Protein AF-A0A7V9F8M8-F1 (afdb_monomer_lite)

Sequence (69 aa):
MLLTLAEDEQETGEISGIEILDFLDFDRWDAIPTFPVLWQIEGWEPLSMVDLLKREQALLRKQHLTALR

Foldseek 3Di:
DDDDDDPPPDCPDDPPDDDPPPPVVPDDLVPDDWDPDWDDDPPDDTDTPSVVVVVVVVVVVVVVVVVVD

pLDDT: mean 73.1, std 19.78, range [37.09, 96.06]

Secondary structure (DSSP, 8-state):
--PPPPTT------------TTGGG---GGGSPP-SS-B--TTS--B-HHHHHHHHHHHHHHHHHHHT-

Radius of gyration: 16.05 Å; chains: 1; bounding box: 27×44×28 Å

Structure (mmCIF, N/CA/C/O backbone):
data_AF-A0A7V9F8M8-F1
#
_entry.id   AF-A0A7V9F8M8-F1
#
loop_
_atom_site.group_PDB
_atom_site.id
_atom_site.type_symbol
_atom_site.label_atom_id
_atom_site.label_alt_id
_atom_site.label_comp_id
_atom_site.label_asym_id
_atom_site.label_entity_id
_atom_site.label_seq_id
_atom_site.pdbx_PDB_ins_code
_atom_site.Cartn_x
_atom_site.Cartn_y
_atom_site.Cartn_z
_atom_site.occupancy
_atom_site.B_iso_or_equiv
_atom_site.auth_seq_id
_atom_site.auth_comp_id
_atom_site.auth_asym_id
_atom_site.auth_atom_id
_atom_site.pdbx_PDB_model_num
ATOM 1 N N . MET A 1 1 ? -0.348 -22.859 -6.183 1.00 37.94 1 MET A N 1
ATOM 2 C CA . MET A 1 1 ? -1.306 -23.090 -5.086 1.00 37.94 1 MET A CA 1
ATOM 3 C C . MET A 1 1 ? -0.556 -23.859 -4.014 1.00 37.94 1 MET A C 1
ATOM 5 O O . MET A 1 1 ? -0.240 -25.018 -4.243 1.00 37.94 1 MET A O 1
ATOM 9 N N . LEU A 1 2 ? -0.147 -23.187 -2.941 1.00 37.09 2 LEU A N 1
ATOM 10 C CA . LEU A 1 2 ? 0.619 -23.776 -1.842 1.00 37.09 2 LEU A CA 1
ATOM 11 C C . LEU A 1 2 ? -0.111 -23.413 -0.547 1.00 37.09 2 LEU A C 1
ATOM 13 O O . LEU A 1 2 ? -0.301 -22.236 -0.266 1.00 37.09 2 LEU A O 1
ATOM 17 N N . LEU A 1 3 ? -0.580 -24.434 0.165 1.00 40.72 3 LEU A N 1
ATOM 18 C CA . LEU A 1 3 ? -1.232 -24.331 1.468 1.00 40.72 3 LEU A CA 1
ATOM 19 C C . LEU A 1 3 ? -0.175 -24.632 2.532 1.00 40.72 3 LEU A C 1
ATOM 21 O O . LEU A 1 3 ? 0.446 -25.695 2.486 1.00 40.72 3 LEU A O 1
ATOM 25 N N . THR A 1 4 ? 0.030 -2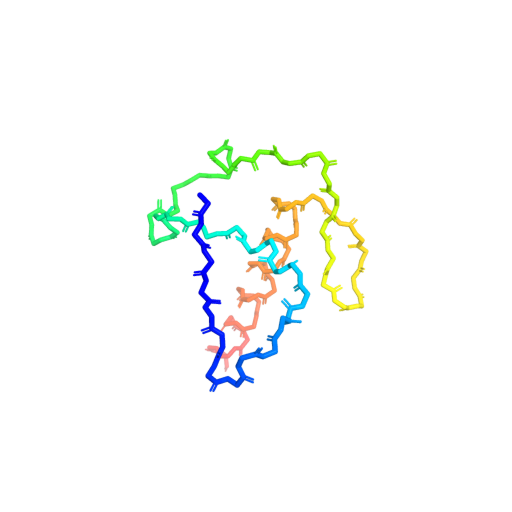3.729 3.484 1.00 43.38 4 THR A N 1
ATOM 26 C CA . THR A 1 4 ? 0.736 -24.030 4.733 1.00 43.38 4 THR A CA 1
ATOM 27 C C . THR A 1 4 ? -0.299 -24.360 5.806 1.00 43.38 4 THR A C 1
ATOM 29 O O . THR A 1 4 ? -1.199 -23.574 6.082 1.00 43.38 4 THR A O 1
ATOM 32 N N . LEU A 1 5 ? -0.198 -25.566 6.366 1.00 39.81 5 LEU A N 1
ATOM 33 C CA . LEU A 1 5 ? -1.054 -26.063 7.444 1.00 39.81 5 LEU A CA 1
ATOM 34 C C . LEU A 1 5 ? -0.588 -25.480 8.788 1.00 39.81 5 LEU A C 1
ATOM 36 O O . LEU A 1 5 ? 0.616 -25.424 9.042 1.00 39.81 5 LEU A O 1
ATOM 40 N N . ALA A 1 6 ? -1.529 -25.074 9.641 1.00 42.56 6 ALA A N 1
ATOM 41 C CA . ALA A 1 6 ? -1.259 -24.759 11.042 1.00 42.56 6 ALA A CA 1
ATOM 42 C C . ALA A 1 6 ? -1.161 -26.051 11.879 1.00 42.56 6 ALA A C 1
ATOM 44 O O . ALA A 1 6 ? -1.721 -27.086 11.515 1.00 42.56 6 ALA A O 1
ATOM 45 N N . GLU A 1 7 ? -0.427 -25.982 12.991 1.00 53.53 7 GLU A N 1
ATOM 46 C CA . GLU A 1 7 ? -0.040 -27.098 13.875 1.00 53.53 7 GLU A CA 1
ATOM 47 C C . GLU A 1 7 ? -1.216 -27.790 14.609 1.00 53.53 7 GLU A C 1
ATOM 49 O O . GLU A 1 7 ? -0.993 -28.729 15.369 1.00 53.53 7 GLU A O 1
ATOM 54 N N . ASP A 1 8 ? -2.461 -27.356 14.392 1.00 56.56 8 ASP A N 1
ATOM 55 C CA . ASP A 1 8 ? -3.655 -27.771 15.138 1.00 56.56 8 ASP A CA 1
ATOM 56 C C . ASP A 1 8 ? -4.793 -28.375 14.285 1.00 56.56 8 ASP A C 1
ATOM 58 O O . ASP A 1 8 ? -5.902 -28.552 14.789 1.00 56.56 8 ASP A O 1
ATOM 62 N N . GLU A 1 9 ? -4.523 -28.754 13.027 1.00 51.34 9 GLU A N 1
ATOM 63 C CA . GLU A 1 9 ? -5.437 -29.488 12.118 1.00 51.34 9 GLU A CA 1
ATOM 64 C C . GLU A 1 9 ? -6.844 -28.874 11.924 1.00 51.34 9 GLU A C 1
ATOM 66 O O . GLU A 1 9 ? -7.718 -29.499 11.320 1.00 51.34 9 GLU A O 1
ATOM 71 N N . GLN A 1 10 ? -7.087 -27.640 12.371 1.00 45.59 10 GLN A N 1
ATOM 72 C CA . GLN A 1 10 ? -8.308 -26.914 12.040 1.00 45.59 10 GLN A CA 1
ATOM 73 C C . GLN A 1 10 ? -8.100 -26.123 10.749 1.00 45.59 10 GLN A C 1
ATOM 75 O O . GLN A 1 10 ? -7.107 -25.414 10.587 1.00 45.59 10 GLN A O 1
ATOM 80 N N . GLU A 1 11 ? -9.057 -26.238 9.822 1.00 42.41 11 GLU A N 1
ATOM 81 C CA . GLU A 1 11 ? -9.154 -25.369 8.649 1.00 42.41 11 GLU A CA 1
ATOM 82 C C . GLU A 1 11 ? -9.292 -23.919 9.126 1.00 42.41 11 GLU A C 1
ATOM 84 O O . GLU A 1 11 ? -10.384 -23.415 9.394 1.00 42.41 11 GLU A O 1
ATOM 89 N N . THR A 1 12 ? -8.165 -23.227 9.254 1.00 45.44 12 THR A N 1
ATOM 90 C CA . THR A 1 12 ? -8.170 -21.772 9.280 1.00 45.44 12 THR A CA 1
ATOM 91 C C . THR A 1 12 ? -8.666 -21.356 7.899 1.00 45.44 12 THR A C 1
ATOM 93 O O . THR A 1 12 ? -8.086 -21.742 6.885 1.00 45.44 12 THR A O 1
ATOM 96 N N . GLY A 1 13 ? -9.841 -20.716 7.855 1.00 49.47 13 GLY A N 1
ATOM 97 C CA . GLY A 1 13 ? -10.542 -20.408 6.606 1.00 49.47 13 GLY A CA 1
ATOM 98 C C . GLY A 1 13 ? -9.610 -19.811 5.553 1.00 49.47 13 GLY A C 1
ATOM 99 O O . GLY A 1 13 ? -8.649 -19.141 5.909 1.00 49.47 13 GLY A O 1
ATOM 100 N N . GLU A 1 14 ? -9.896 -20.080 4.277 1.00 49.00 14 GLU A N 1
ATOM 101 C CA . GLU A 1 14 ? -9.033 -19.816 3.116 1.00 49.00 14 GLU A CA 1
ATOM 102 C C . GLU A 1 14 ? -8.208 -18.520 3.231 1.00 49.00 14 GLU A C 1
ATOM 104 O O . GLU A 1 14 ? -8.644 -17.430 2.854 1.00 49.00 14 GLU A O 1
ATOM 109 N N . ILE A 1 15 ? -6.976 -18.637 3.735 1.00 50.06 15 ILE A N 1
ATOM 110 C CA . ILE A 1 15 ? -6.013 -17.542 3.698 1.00 50.06 15 ILE A CA 1
ATOM 111 C C . ILE A 1 15 ? -5.449 -17.513 2.280 1.00 50.06 15 ILE A C 1
ATOM 113 O O . ILE A 1 15 ? -4.453 -18.160 1.963 1.00 50.06 15 ILE A O 1
ATOM 117 N N . SER A 1 16 ? -6.093 -16.736 1.412 1.00 50.50 16 SER A N 1
ATOM 118 C CA . SER A 1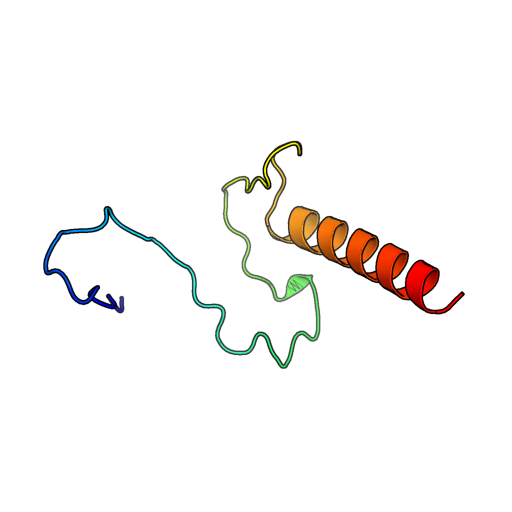 16 ? -5.539 -16.331 0.118 1.00 50.50 16 SER A CA 1
ATOM 119 C C . SER A 1 16 ? -4.456 -15.265 0.330 1.00 50.50 16 SER A C 1
ATOM 121 O O . SER A 1 16 ? -4.623 -14.096 -0.011 1.00 50.50 16 SER A O 1
ATOM 123 N N . GLY A 1 17 ? -3.349 -15.651 0.963 1.00 49.94 17 GLY A N 1
ATOM 124 C CA . GLY A 1 17 ? -2.153 -14.821 1.048 1.00 49.94 17 GLY A CA 1
ATOM 125 C C . GLY A 1 17 ? -1.431 -14.829 -0.296 1.00 49.94 17 GLY A C 1
ATOM 126 O O . GLY A 1 17 ? -1.094 -15.891 -0.815 1.00 49.94 17 GLY A O 1
ATOM 127 N N . ILE A 1 18 ? -1.196 -13.654 -0.877 1.00 55.91 18 ILE A N 1
ATOM 128 C CA . ILE A 1 18 ? -0.318 -13.527 -2.042 1.00 55.91 18 ILE A CA 1
ATOM 129 C C . ILE A 1 18 ? 1.105 -13.386 -1.508 1.00 55.91 18 ILE A C 1
ATOM 131 O O . ILE A 1 18 ? 1.469 -12.341 -0.970 1.00 55.91 18 ILE A O 1
ATOM 135 N N . GLU A 1 19 ? 1.907 -14.438 -1.648 1.00 53.41 19 GLU A N 1
ATOM 136 C CA . GLU A 1 19 ? 3.349 -14.335 -1.447 1.00 53.41 19 GLU A CA 1
ATOM 137 C C . GLU A 1 19 ? 3.954 -13.622 -2.659 1.00 53.41 19 GLU A C 1
ATOM 139 O O . GLU A 1 19 ? 3.957 -14.139 -3.779 1.00 53.41 19 GLU A O 1
ATOM 144 N N . ILE A 1 20 ? 4.436 -12.400 -2.440 1.00 56.78 20 ILE A N 1
ATOM 145 C CA . ILE A 1 20 ? 5.208 -11.672 -3.443 1.00 56.78 20 ILE A CA 1
ATOM 146 C C . ILE A 1 20 ? 6.654 -12.154 -3.321 1.00 56.78 20 ILE A C 1
ATOM 148 O O . ILE A 1 20 ? 7.446 -11.610 -2.549 1.00 56.78 20 ILE A O 1
ATOM 152 N N . LEU A 1 21 ? 6.974 -13.212 -4.066 1.00 50.97 21 LEU A N 1
ATOM 153 C CA . LEU A 1 21 ? 8.355 -13.625 -4.313 1.00 50.97 21 LEU A CA 1
ATOM 154 C C . LEU A 1 21 ? 9.108 -12.434 -4.945 1.00 50.97 21 LEU A C 1
ATOM 156 O O . LEU A 1 21 ? 8.524 -11.686 -5.727 1.00 50.97 21 LEU A O 1
ATOM 160 N N . ASP A 1 22 ? 10.370 -12.228 -4.561 1.00 51.34 22 ASP A N 1
ATOM 161 C CA . ASP A 1 22 ? 11.242 -11.113 -4.987 1.00 51.34 22 ASP A CA 1
ATOM 162 C C . ASP A 1 22 ? 10.954 -9.717 -4.386 1.00 51.34 22 ASP A C 1
ATOM 164 O O . ASP A 1 22 ? 11.484 -8.715 -4.864 1.00 51.34 22 ASP A O 1
ATOM 168 N N . PHE A 1 23 ? 10.203 -9.604 -3.277 1.00 49.06 23 PHE A N 1
ATOM 169 C CA . PHE A 1 23 ? 9.995 -8.309 -2.588 1.00 49.06 23 PHE A CA 1
ATOM 170 C C . PHE A 1 23 ? 11.302 -7.596 -2.170 1.00 49.06 23 PHE A C 1
ATOM 172 O O . PHE A 1 23 ? 11.321 -6.372 -2.032 1.00 49.06 23 PHE A O 1
ATOM 179 N N . LEU A 1 24 ? 12.402 -8.336 -1.981 1.00 51.56 24 LEU A N 1
ATOM 180 C CA . LEU A 1 24 ? 13.710 -7.753 -1.650 1.00 51.56 24 LEU A CA 1
ATOM 181 C C . LEU A 1 24 ? 14.314 -6.926 -2.799 1.00 51.56 24 LEU A C 1
ATOM 183 O O . LEU A 1 24 ? 15.084 -6.011 -2.517 1.00 51.56 24 LEU A O 1
ATOM 187 N N . ASP A 1 25 ? 13.903 -7.174 -4.046 1.00 64.19 25 ASP A N 1
ATOM 188 C CA . ASP A 1 25 ? 14.378 -6.469 -5.242 1.00 64.19 25 ASP A CA 1
ATOM 189 C C . ASP A 1 25 ? 13.290 -5.552 -5.828 1.00 64.19 25 ASP A C 1
ATOM 191 O O . ASP A 1 25 ? 13.122 -5.433 -7.045 1.00 64.19 25 ASP A O 1
ATOM 195 N N . PHE A 1 26 ? 12.518 -4.881 -4.966 1.00 72.06 26 PHE A 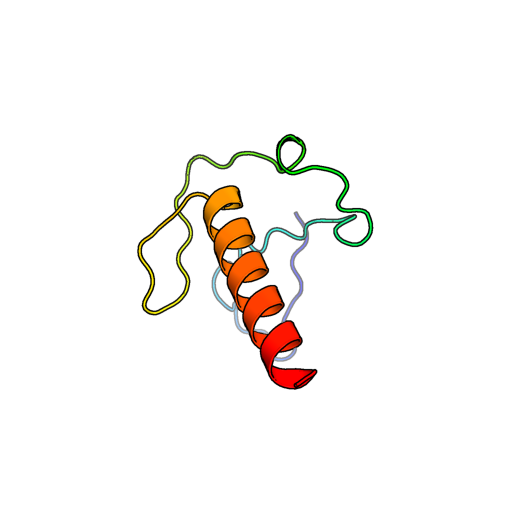N 1
ATOM 196 C CA . PHE A 1 26 ? 11.565 -3.869 -5.418 1.00 72.06 26 PHE A CA 1
ATOM 197 C C . PHE A 1 26 ? 12.278 -2.738 -6.193 1.00 72.06 26 PHE A C 1
ATOM 199 O O . PHE A 1 26 ? 12.897 -1.854 -5.600 1.00 72.06 26 PHE A O 1
ATOM 206 N N . ASP A 1 27 ? 12.154 -2.753 -7.524 1.00 77.06 27 ASP A N 1
ATOM 207 C CA . ASP A 1 27 ? 12.733 -1.752 -8.436 1.00 77.06 27 ASP A CA 1
ATOM 208 C C . ASP A 1 27 ? 11.738 -0.621 -8.756 1.00 77.06 27 ASP A C 1
ATOM 210 O O . ASP A 1 27 ? 12.066 0.567 -8.690 1.00 77.06 27 ASP A O 1
ATOM 214 N N . ARG A 1 28 ? 10.485 -0.969 -9.086 1.00 85.75 28 ARG A N 1
ATOM 215 C CA . ARG A 1 28 ? 9.516 -0.014 -9.647 1.00 85.75 28 ARG A CA 1
ATOM 216 C C . ARG A 1 28 ? 8.055 -0.340 -9.326 1.00 85.75 28 ARG A C 1
ATOM 218 O O . ARG A 1 28 ? 7.654 -1.497 -9.236 1.00 85.75 28 ARG A O 1
ATOM 225 N N . TRP A 1 29 ? 7.235 0.704 -9.197 1.00 86.94 29 TRP A N 1
ATOM 226 C CA . TRP A 1 29 ? 5.818 0.594 -8.812 1.00 86.94 29 TRP A CA 1
ATOM 227 C C . TRP A 1 29 ? 4.915 -0.016 -9.888 1.00 86.94 29 TRP A C 1
ATOM 229 O O . TRP A 1 29 ? 3.931 -0.666 -9.561 1.00 86.94 29 TRP A O 1
ATOM 239 N N . ASP A 1 30 ? 5.227 0.214 -11.157 1.00 86.62 30 ASP A N 1
ATOM 240 C CA . ASP A 1 30 ? 4.503 -0.296 -12.325 1.00 86.62 30 ASP A CA 1
ATOM 241 C C . ASP A 1 30 ? 4.742 -1.792 -12.581 1.00 86.62 30 ASP A C 1
ATOM 243 O O . ASP A 1 30 ?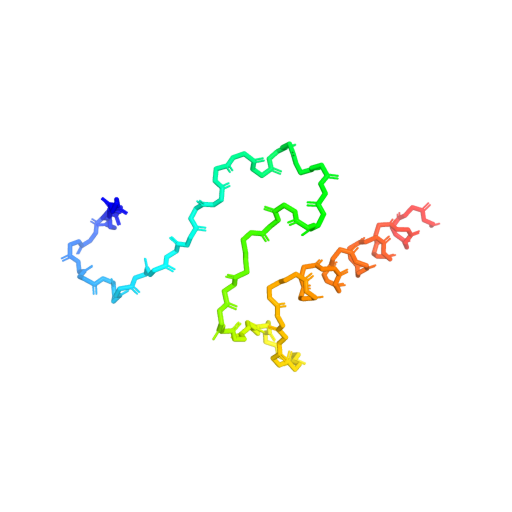 3.977 -2.410 -13.315 1.00 86.62 30 ASP A O 1
ATOM 247 N N . ALA A 1 31 ? 5.763 -2.387 -11.954 1.00 85.31 31 ALA A N 1
ATOM 248 C CA . ALA A 1 31 ? 5.992 -3.830 -11.986 1.00 85.31 31 ALA A CA 1
ATOM 249 C C . ALA A 1 31 ? 5.096 -4.601 -11.005 1.00 85.31 31 ALA A C 1
ATOM 251 O O . ALA A 1 31 ? 4.995 -5.823 -11.108 1.00 85.31 31 ALA A O 1
ATOM 252 N N . ILE A 1 32 ? 4.439 -3.914 -10.062 1.00 81.62 32 ILE A N 1
ATOM 253 C CA . ILE A 1 32 ? 3.512 -4.566 -9.137 1.00 81.62 32 ILE A CA 1
ATOM 254 C C . ILE A 1 32 ? 2.264 -5.006 -9.919 1.00 81.62 32 ILE A C 1
ATOM 256 O O . ILE A 1 32 ? 1.614 -4.167 -10.554 1.00 81.62 32 ILE A O 1
ATOM 260 N N . PRO A 1 33 ? 1.878 -6.295 -9.852 1.00 80.38 33 PRO A N 1
ATOM 261 C CA . PRO A 1 33 ? 0.660 -6.774 -10.485 1.00 80.38 33 PRO A CA 1
ATOM 262 C C . PRO A 1 33 ? -0.567 -5.986 -10.022 1.00 80.38 33 PRO A C 1
ATOM 264 O O . PRO A 1 33 ? -0.762 -5.724 -8.833 1.00 80.38 33 PRO A O 1
ATOM 267 N N . THR A 1 34 ? -1.417 -5.613 -10.976 1.00 82.00 34 THR A N 1
ATOM 268 C CA . THR A 1 34 ? -2.676 -4.932 -10.669 1.00 82.00 34 THR A CA 1
ATOM 269 C C . THR A 1 34 ? -3.755 -5.963 -10.381 1.00 82.00 34 THR A C 1
ATOM 271 O O . THR A 1 34 ? -4.021 -6.840 -11.202 1.00 82.00 34 THR A O 1
ATOM 274 N N . PHE A 1 35 ? -4.416 -5.818 -9.238 1.00 82.31 35 PHE A N 1
ATOM 275 C CA . PHE A 1 35 ? -5.566 -6.631 -8.864 1.00 82.31 35 PHE A CA 1
ATOM 276 C C . PHE A 1 35 ? -6.826 -5.756 -8.875 1.00 82.31 35 PHE A C 1
ATOM 278 O O . PHE A 1 35 ? -6.783 -4.646 -8.341 1.00 82.31 35 PHE A O 1
ATOM 285 N N . PRO A 1 36 ? -7.955 -6.218 -9.446 1.00 86.00 36 PRO A N 1
ATOM 286 C CA . PRO A 1 36 ? -9.204 -5.457 -9.509 1.00 86.00 36 PRO A CA 1
ATOM 287 C C . PRO A 1 36 ? -9.971 -5.502 -8.172 1.00 86.00 36 PRO A C 1
ATOM 289 O O . PRO A 1 36 ? -11.181 -5.707 -8.143 1.00 86.00 36 PRO A O 1
ATOM 292 N N . VAL A 1 37 ? -9.257 -5.352 -7.056 1.00 88.31 37 VAL A N 1
ATOM 293 C CA . VAL A 1 37 ? -9.800 -5.347 -5.694 1.00 88.31 37 VAL A CA 1
ATOM 294 C C . VAL A 1 37 ? -9.180 -4.195 -4.908 1.00 88.31 37 VAL A C 1
ATOM 296 O O . VAL A 1 37 ? -8.044 -3.790 -5.170 1.00 88.31 37 VAL A O 1
ATOM 299 N N . LEU A 1 38 ? -9.933 -3.664 -3.948 1.00 92.62 38 LEU A N 1
ATOM 300 C CA . LEU A 1 38 ? -9.441 -2.645 -3.028 1.00 92.62 38 LEU A CA 1
ATOM 301 C C . LEU A 1 38 ? -8.952 -3.303 -1.740 1.00 92.62 38 LEU A C 1
ATOM 303 O O . LEU A 1 38 ? -9.564 -4.239 -1.232 1.00 92.62 38 LEU A O 1
ATOM 307 N N . TRP A 1 39 ? -7.853 -2.775 -1.227 1.00 90.69 39 TRP A N 1
ATOM 308 C CA . TRP A 1 39 ? -7.174 -3.206 -0.019 1.00 90.69 39 TRP A CA 1
ATOM 309 C C . TRP A 1 39 ? -7.353 -2.148 1.058 1.00 90.69 39 TRP A C 1
ATOM 311 O O . TRP A 1 39 ? -7.440 -0.954 0.764 1.00 90.69 39 TRP A O 1
ATOM 321 N N . GLN A 1 40 ? -7.402 -2.577 2.314 1.00 92.81 40 GLN A N 1
ATOM 322 C CA . GLN A 1 40 ? -7.649 -1.679 3.431 1.00 92.81 40 GLN A CA 1
ATOM 323 C C . GLN A 1 40 ? -6.786 -2.062 4.631 1.00 92.81 40 GLN A C 1
ATOM 325 O O . GLN A 1 40 ? -6.734 -3.225 5.023 1.00 92.81 40 GLN A O 1
ATOM 330 N N . ILE A 1 41 ? -6.146 -1.053 5.222 1.00 89.94 41 ILE A N 1
ATOM 331 C CA . ILE A 1 41 ? -5.590 -1.106 6.578 1.00 89.94 41 ILE A CA 1
ATOM 332 C C . ILE A 1 41 ? -6.639 -0.509 7.519 1.00 89.94 41 ILE A C 1
ATOM 334 O O . ILE A 1 41 ? -7.333 0.445 7.155 1.00 89.94 41 ILE A O 1
ATOM 338 N N . GLU A 1 42 ? -6.778 -1.073 8.719 1.00 90.00 42 GLU A N 1
ATOM 339 C CA . GLU A 1 42 ? -7.755 -0.606 9.703 1.00 90.00 42 GLU A CA 1
ATOM 340 C C . GLU A 1 42 ? -7.627 0.909 9.956 1.00 90.00 42 GLU A C 1
ATOM 342 O O . GLU A 1 42 ? -6.541 1.447 10.173 1.00 90.00 42 GLU A O 1
ATOM 347 N N . GLY A 1 43 ? -8.761 1.613 9.893 1.00 90.81 43 GLY A N 1
ATOM 348 C CA . GLY A 1 43 ? -8.825 3.066 10.061 1.00 90.81 43 GLY A CA 1
ATOM 349 C C . GLY A 1 43 ? -8.492 3.889 8.811 1.00 90.81 43 GLY A C 1
ATOM 350 O O . GLY A 1 43 ? -8.522 5.118 8.882 1.00 90.81 43 GLY A O 1
ATOM 351 N N . TRP A 1 44 ? -8.174 3.264 7.674 1.00 92.12 44 TRP A N 1
ATOM 352 C CA . TRP A 1 44 ? -7.951 3.955 6.399 1.00 92.12 44 TRP A CA 1
ATOM 353 C C . TRP A 1 44 ? -9.087 3.699 5.413 1.00 92.12 44 TRP A C 1
ATOM 355 O O . TRP A 1 44 ? -9.861 2.753 5.554 1.00 92.12 44 TRP A O 1
ATOM 365 N N . GLU A 1 45 ? -9.188 4.552 4.396 1.00 95.00 45 GLU A N 1
ATOM 366 C CA . GLU A 1 45 ? -10.068 4.300 3.257 1.00 95.00 45 GLU A CA 1
ATOM 367 C C . GLU A 1 45 ? -9.532 3.135 2.397 1.00 95.00 45 GLU A C 1
ATOM 369 O O 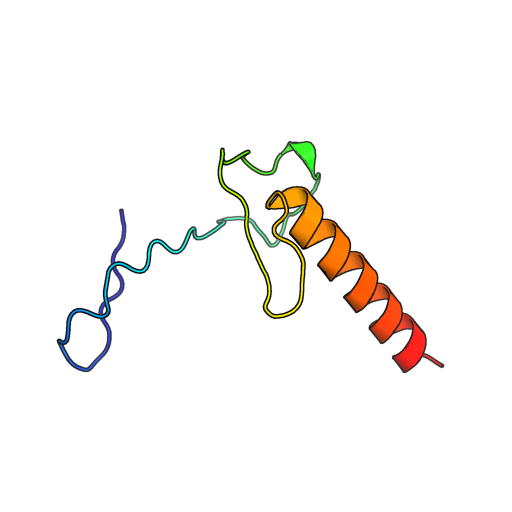. GLU A 1 45 ? -8.312 2.963 2.307 1.00 95.00 45 GLU A O 1
ATOM 374 N N . PRO A 1 46 ? -10.407 2.333 1.763 1.00 96.06 46 PRO A N 1
ATOM 375 C CA . PRO A 1 46 ? -9.978 1.312 0.812 1.00 96.06 46 PRO A CA 1
ATOM 376 C C . PRO A 1 46 ? -9.258 1.930 -0.395 1.00 96.06 46 PRO A C 1
ATOM 378 O O . PRO A 1 46 ? -9.753 2.880 -1.000 1.00 96.06 46 PRO A O 1
ATOM 381 N N . LEU A 1 47 ? -8.110 1.369 -0.771 1.00 95.31 47 LEU A N 1
ATOM 382 C CA . LEU A 1 47 ? -7.248 1.856 -1.853 1.00 95.31 47 LEU A CA 1
ATOM 383 C C . LEU A 1 47 ? -6.791 0.712 -2.762 1.00 95.31 47 LEU A C 1
ATOM 385 O O . LEU A 1 47 ? -6.895 -0.462 -2.414 1.00 95.31 47 LEU A O 1
ATOM 389 N N . SER A 1 48 ? -6.247 1.044 -3.934 1.00 92.62 48 SER A N 1
ATOM 390 C CA . SER A 1 48 ? -5.501 0.053 -4.716 1.00 92.62 48 SER A CA 1
ATOM 391 C C . SER A 1 48 ? -4.280 -0.431 -3.919 1.00 92.62 48 SER A C 1
ATOM 393 O O . SER A 1 48 ? -3.747 0.314 -3.093 1.00 92.62 48 SER A O 1
ATOM 395 N N . MET A 1 49 ? -3.800 -1.654 -4.181 1.00 89.31 49 MET A N 1
ATOM 396 C CA . MET A 1 49 ? -2.602 -2.189 -3.511 1.00 89.31 49 MET A CA 1
ATOM 397 C C . MET A 1 49 ? -1.415 -1.218 -3.618 1.00 89.31 49 MET A C 1
ATOM 399 O O . MET A 1 49 ? -0.749 -0.919 -2.631 1.00 89.31 49 MET A O 1
ATOM 403 N N . VAL A 1 50 ? -1.174 -0.681 -4.817 1.00 90.19 50 VAL A N 1
ATOM 404 C CA . VAL A 1 50 ? -0.052 0.230 -5.083 1.00 90.19 50 VAL A CA 1
ATOM 405 C C . VAL A 1 50 ? -0.192 1.536 -4.301 1.00 90.19 50 VAL A C 1
ATOM 407 O O . VAL A 1 50 ? 0.788 2.015 -3.729 1.00 90.19 50 VAL A O 1
ATOM 410 N N . ASP A 1 51 ? -1.390 2.115 -4.249 1.00 93.75 51 ASP A N 1
ATOM 411 C CA . ASP A 1 51 ? -1.614 3.376 -3.536 1.00 93.75 51 ASP A CA 1
ATOM 412 C C . ASP A 1 51 ? -1.539 3.192 -2.017 1.00 93.75 51 ASP A C 1
ATOM 414 O O . ASP A 1 51 ? -0.966 4.034 -1.320 1.00 93.75 51 ASP A O 1
ATOM 418 N N . LEU A 1 52 ? -2.045 2.063 -1.513 1.00 93.06 52 LEU A N 1
ATOM 419 C CA . LEU A 1 52 ? -1.938 1.682 -0.108 1.00 93.06 52 LEU A CA 1
ATOM 420 C C . LEU A 1 52 ? -0.465 1.553 0.314 1.00 93.06 52 LEU A C 1
ATOM 422 O O . LEU A 1 52 ? -0.046 2.189 1.281 1.00 93.06 52 LEU A O 1
ATOM 426 N N . LEU A 1 53 ? 0.342 0.814 -0.456 1.00 89.25 53 LEU A N 1
ATOM 427 C CA . LEU A 1 53 ? 1.773 0.627 -0.192 1.00 89.25 53 LEU A CA 1
ATOM 428 C C . LEU A 1 53 ? 2.564 1.941 -0.278 1.00 89.25 53 LEU A C 1
ATOM 430 O O . LEU A 1 53 ? 3.448 2.186 0.544 1.00 89.25 53 LEU A O 1
ATOM 434 N N . LYS A 1 54 ? 2.244 2.826 -1.233 1.00 92.06 54 LYS A N 1
ATOM 435 C CA . LYS A 1 54 ? 2.865 4.161 -1.322 1.00 92.06 54 LYS A CA 1
ATOM 436 C C . LYS A 1 54 ? 2.554 5.020 -0.098 1.00 92.06 54 LYS A C 1
ATOM 438 O O . LYS A 1 54 ? 3.441 5.720 0.399 1.00 92.06 54 LYS A O 1
ATOM 443 N N . ARG A 1 55 ? 1.311 4.976 0.391 1.00 94.31 55 ARG A N 1
ATOM 444 C CA . ARG A 1 55 ? 0.891 5.699 1.598 1.00 94.31 55 ARG A CA 1
ATOM 445 C C . ARG A 1 55 ? 1.606 5.166 2.839 1.00 94.31 55 ARG A C 1
ATOM 447 O O . ARG A 1 55 ? 2.160 5.967 3.591 1.00 94.31 55 ARG A O 1
ATOM 454 N N . GLU A 1 56 ? 1.673 3.846 2.998 1.00 91.25 56 GLU A N 1
ATOM 455 C CA . GLU A 1 56 ? 2.416 3.184 4.080 1.00 91.25 56 GLU A CA 1
ATOM 456 C C . GLU A 1 56 ? 3.906 3.566 4.046 1.00 91.25 56 GLU A C 1
ATOM 458 O O . GLU A 1 56 ? 4.459 4.042 5.039 1.00 91.25 56 GLU A O 1
ATOM 463 N N . GLN A 1 57 ? 4.545 3.497 2.871 1.00 90.00 57 GLN A N 1
ATOM 464 C CA . GLN A 1 57 ? 5.941 3.908 2.696 1.00 90.00 57 GLN A CA 1
ATOM 465 C C . GLN A 1 57 ? 6.171 5.372 3.108 1.00 90.00 57 GLN A C 1
ATOM 467 O O . GLN A 1 57 ? 7.182 5.691 3.741 1.00 90.00 57 GLN A O 1
ATOM 472 N N . ALA A 1 58 ? 5.259 6.283 2.756 1.00 91.81 58 ALA A N 1
ATOM 473 C CA . ALA A 1 58 ? 5.371 7.691 3.127 1.00 91.81 58 ALA A CA 1
ATOM 474 C C . ALA A 1 58 ? 5.302 7.898 4.652 1.00 91.81 58 ALA A C 1
ATOM 476 O O . ALA A 1 58 ? 6.058 8.709 5.197 1.00 91.81 58 ALA A O 1
ATOM 477 N N . LEU A 1 59 ? 4.442 7.148 5.347 1.00 92.38 59 LEU A N 1
ATOM 478 C CA . LEU A 1 59 ? 4.341 7.195 6.806 1.00 92.38 59 LEU A CA 1
ATOM 479 C C . LEU A 1 59 ? 5.590 6.638 7.481 1.00 92.38 59 LEU A C 1
ATOM 481 O O . LEU A 1 59 ? 6.139 7.304 8.359 1.00 92.38 59 LEU A O 1
ATOM 485 N N . LEU A 1 60 ? 6.090 5.490 7.024 1.00 90.00 60 LEU A N 1
ATOM 486 C CA . LEU A 1 60 ? 7.322 4.892 7.539 1.00 90.00 60 LEU A CA 1
ATOM 487 C C . LEU A 1 60 ? 8.521 5.831 7.358 1.00 90.00 60 LEU A C 1
ATOM 489 O O . LEU A 1 60 ? 9.304 6.032 8.287 1.00 90.00 60 LEU A O 1
ATOM 493 N N . ARG A 1 61 ? 8.633 6.496 6.199 1.00 89.88 61 ARG A N 1
ATOM 494 C CA . ARG A 1 61 ? 9.660 7.527 5.970 1.00 89.88 61 ARG A CA 1
ATOM 495 C C . ARG A 1 61 ? 9.535 8.683 6.955 1.00 89.88 61 ARG A C 1
ATOM 497 O O . ARG A 1 61 ? 10.542 9.131 7.497 1.00 89.88 61 ARG A O 1
ATOM 504 N N . LYS A 1 62 ? 8.315 9.163 7.206 1.00 91.81 62 LYS A N 1
ATOM 505 C CA . LYS A 1 62 ? 8.076 10.240 8.172 1.00 91.81 62 LYS A CA 1
ATOM 506 C C . LYS A 1 62 ? 8.475 9.816 9.588 1.00 91.81 62 LYS A C 1
ATOM 508 O O . LYS A 1 62 ? 9.160 10.579 10.259 1.00 91.81 62 LYS A O 1
ATOM 513 N N . GLN A 1 63 ? 8.095 8.613 10.016 1.00 90.25 63 GLN A N 1
ATOM 514 C CA . GLN A 1 63 ? 8.452 8.071 11.330 1.00 90.25 63 GLN A CA 1
ATOM 515 C C . GLN A 1 63 ? 9.967 7.924 11.489 1.00 90.25 63 GLN A C 1
ATOM 517 O O . GLN A 1 63 ? 10.515 8.367 12.494 1.00 90.25 63 GLN A O 1
ATOM 522 N N . HIS A 1 64 ? 10.655 7.391 10.476 1.00 86.25 64 HIS A N 1
ATOM 523 C CA . HIS A 1 64 ? 12.112 7.275 10.477 1.00 86.25 64 HIS A CA 1
ATOM 524 C C . HIS A 1 64 ? 12.781 8.655 10.578 1.00 86.25 64 HIS A C 1
ATOM 526 O O . HIS A 1 64 ? 13.671 8.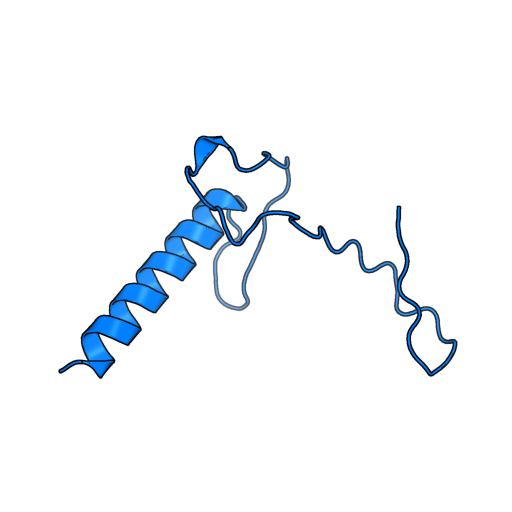858 11.399 1.00 86.25 64 HIS A O 1
ATOM 532 N N . LEU A 1 65 ? 12.326 9.637 9.791 1.00 82.31 65 LEU A N 1
ATOM 533 C CA . LEU A 1 65 ? 12.848 11.006 9.850 1.00 82.31 65 LEU A CA 1
ATOM 534 C C . LEU A 1 65 ? 12.601 11.678 11.206 1.00 82.31 65 LEU A C 1
ATOM 536 O O . LEU A 1 65 ? 13.414 12.492 11.636 1.00 82.31 65 LEU A O 1
ATOM 540 N N . THR A 1 66 ? 11.490 11.364 11.874 1.00 76.12 66 THR A N 1
ATOM 541 C CA . THR A 1 66 ? 11.226 11.819 13.243 1.00 76.12 66 THR A CA 1
ATOM 542 C C . THR A 1 66 ? 12.126 11.115 14.258 1.00 76.12 66 THR A C 1
ATOM 544 O O . THR A 1 66 ? 12.579 11.772 15.181 1.00 76.12 66 THR A O 1
ATOM 547 N N . ALA A 1 67 ? 12.425 9.827 14.078 1.00 72.38 67 ALA A N 1
ATOM 548 C CA . ALA A 1 67 ? 13.287 9.058 14.979 1.00 72.38 67 ALA A CA 1
ATOM 549 C C . ALA A 1 67 ? 14.780 9.439 14.895 1.00 72.38 67 ALA A C 1
ATOM 551 O O . ALA A 1 67 ? 15.529 9.178 15.830 1.00 72.38 67 ALA A O 1
ATOM 552 N N . LEU A 1 68 ? 15.216 10.044 13.786 1.00 70.25 68 LEU A N 1
ATOM 553 C CA . LEU A 1 68 ? 16.585 10.547 13.598 1.00 70.25 68 LEU A CA 1
ATOM 554 C C . LEU A 1 68 ? 16.813 11.971 14.145 1.00 70.25 68 LEU A C 1
ATOM 556 O O . LEU A 1 68 ? 17.932 12.476 14.043 1.00 70.25 68 LEU A O 1
ATOM 560 N N . ARG A 1 69 ? 15.772 12.639 14.653 1.00 56.06 69 ARG A N 1
ATOM 561 C CA . ARG A 1 69 ? 15.846 13.985 15.244 1.00 56.06 69 ARG A CA 1
ATOM 562 C C . ARG A 1 69 ? 15.863 13.912 16.761 1.00 56.06 69 ARG A C 1
ATOM 564 O O . ARG A 1 69 ? 16.569 14.759 17.346 1.00 56.06 69 ARG A O 1
#